Protein AF-A0AAV4CRB2-F1 (afdb_monomer)

Solvent-accessible surface area (backbone atoms only — not comparable to full-atom values): 5702 Å² total; per-residue (Å²): 138,85,74,75,67,92,70,87,63,51,72,68,56,48,52,52,42,48,54,52,50,53,52,50,50,52,49,52,53,51,50,51,52,49,34,68,74,36,68,68,64,71,70,67,88,60,59,74,69,64,48,52,54,50,52,52,52,50,53,54,52,50,52,51,53,49,54,54,50,52,50,52,53,50,55,52,57,48,53,56,59,53,48,56,64,63,65,67,62,70,82,77,78,76,128

Structure (mmCIF, N/CA/C/O backbone):
data_AF-A0AAV4CRB2-F1
#
_entry.id   AF-A0AAV4CRB2-F1
#
loop_
_atom_site.group_PDB
_atom_site.id
_atom_site.type_symbol
_atom_site.label_atom_id
_atom_site.label_alt_id
_atom_site.label_comp_id
_atom_site.label_asym_id
_atom_site.label_entity_id
_atom_site.label_seq_id
_atom_site.pdbx_PDB_ins_code
_atom_site.Cartn_x
_atom_site.Cartn_y
_atom_site.Cartn_z
_atom_site.occupancy
_atom_site.B_iso_or_equiv
_atom_site.auth_seq_id
_atom_site.auth_comp_id
_atom_site.auth_asym_id
_atom_site.auth_atom_id
_atom_site.pdbx_PDB_model_num
ATOM 1 N N . MET A 1 1 ? -13.965 6.962 4.381 1.00 70.00 1 MET A N 1
ATOM 2 C CA . MET A 1 1 ? -14.938 6.470 5.389 1.00 70.00 1 MET A CA 1
ATOM 3 C C . MET A 1 1 ? -14.632 7.070 6.761 1.00 70.00 1 MET A C 1
ATOM 5 O O . MET A 1 1 ? -13.469 7.078 7.167 1.00 70.00 1 MET A O 1
ATOM 9 N N . LYS A 1 2 ? -15.634 7.623 7.453 1.00 80.25 2 LYS A N 1
ATOM 10 C CA . LYS A 1 2 ? -15.439 8.349 8.720 1.00 80.25 2 LYS A CA 1
ATOM 11 C C . LYS A 1 2 ? -15.516 7.373 9.912 1.00 80.25 2 LYS A C 1
ATOM 13 O O . LYS A 1 2 ? -16.472 6.605 9.965 1.00 80.25 2 LYS A O 1
ATOM 18 N N . PRO A 1 3 ? -14.521 7.338 10.823 1.00 82.31 3 PRO A N 1
ATOM 19 C CA . PRO A 1 3 ? -14.575 6.466 11.998 1.00 82.31 3 PRO A CA 1
ATOM 20 C C . PRO A 1 3 ? -15.682 6.910 12.965 1.00 82.31 3 PRO A C 1
ATOM 22 O O . PRO A 1 3 ? -15.996 8.099 13.050 1.00 82.31 3 PRO A O 1
ATOM 25 N N . PHE A 1 4 ? -16.242 5.968 13.728 1.00 85.12 4 PHE A N 1
ATOM 26 C CA . PHE A 1 4 ? -17.195 6.287 14.793 1.00 85.12 4 PHE A CA 1
ATOM 27 C C . PHE A 1 4 ? -16.492 7.026 15.939 1.00 85.12 4 PHE A C 1
ATOM 29 O O . PHE A 1 4 ? -15.354 6.694 16.289 1.00 85.12 4 PHE A O 1
ATOM 36 N N . ALA A 1 5 ? -17.174 8.007 16.536 1.00 80.62 5 ALA A N 1
ATOM 37 C CA . ALA A 1 5 ? -16.656 8.772 17.667 1.00 80.62 5 ALA A CA 1
ATOM 38 C C . ALA A 1 5 ? -16.291 7.855 18.849 1.00 80.62 5 ALA A C 1
ATOM 40 O O . ALA A 1 5 ? -16.970 6.866 19.115 1.00 80.62 5 ALA A O 1
ATOM 41 N N . ARG A 1 6 ? -15.221 8.199 19.583 1.00 73.81 6 ARG A N 1
ATOM 42 C CA . ARG A 1 6 ? -14.686 7.388 20.697 1.00 73.81 6 ARG A CA 1
ATOM 43 C C . ARG A 1 6 ? -15.599 7.289 21.931 1.00 73.81 6 ARG A C 1
ATOM 45 O O . ARG A 1 6 ? -15.295 6.520 22.837 1.00 73.81 6 ARG A O 1
ATOM 52 N N . ARG A 1 7 ? -16.714 8.026 21.976 1.00 73.75 7 ARG A N 1
ATOM 53 C CA . ARG A 1 7 ? -17.693 7.984 23.073 1.00 73.75 7 ARG A CA 1
ATOM 54 C C . ARG A 1 7 ? -18.788 6.954 22.782 1.00 73.75 7 ARG A C 1
ATOM 56 O O . ARG A 1 7 ? -19.374 6.976 21.707 1.00 73.75 7 ARG A O 1
ATOM 63 N N . GLN A 1 8 ? -19.064 6.091 23.763 1.00 67.06 8 GLN A N 1
ATOM 64 C CA . GLN A 1 8 ? -20.150 5.096 23.745 1.00 67.06 8 GLN A CA 1
ATOM 65 C C . GLN A 1 8 ? -20.144 4.168 22.509 1.00 67.06 8 GLN A C 1
ATOM 67 O O . GLN A 1 8 ? -21.134 4.042 21.785 1.00 67.06 8 GLN A O 1
ATOM 72 N N . LEU A 1 9 ? -19.009 3.510 22.239 1.00 72.88 9 LEU A N 1
ATOM 73 C CA . LEU A 1 9 ? -18.927 2.517 21.165 1.00 72.88 9 LEU A CA 1
ATOM 74 C C . LEU A 1 9 ? -19.515 1.173 21.601 1.00 72.88 9 LEU A C 1
ATOM 76 O O . LEU A 1 9 ? -18.956 0.491 22.460 1.00 72.88 9 LEU A O 1
ATOM 80 N N . THR A 1 10 ? -20.567 0.742 20.909 1.00 82.62 10 THR A N 1
ATOM 81 C CA . THR A 1 10 ? -20.989 -0.662 20.899 1.00 82.62 10 THR A CA 1
ATOM 82 C C . THR A 1 10 ? -19.883 -1.549 20.313 1.00 82.62 10 THR A C 1
ATOM 84 O O . THR A 1 10 ? -19.068 -1.095 19.502 1.00 82.62 10 THR A O 1
ATOM 87 N N . THR A 1 11 ? -19.849 -2.829 20.696 1.00 82.25 11 THR A N 1
ATOM 88 C CA . THR A 1 11 ? -18.815 -3.796 20.276 1.00 82.25 11 THR A CA 1
ATOM 89 C C . THR A 1 11 ? -18.607 -3.813 18.759 1.00 82.25 11 THR A C 1
ATOM 91 O O . THR A 1 11 ? -17.473 -3.726 18.291 1.00 82.25 11 THR A O 1
ATOM 94 N N . GLN A 1 12 ? -19.688 -3.797 17.975 1.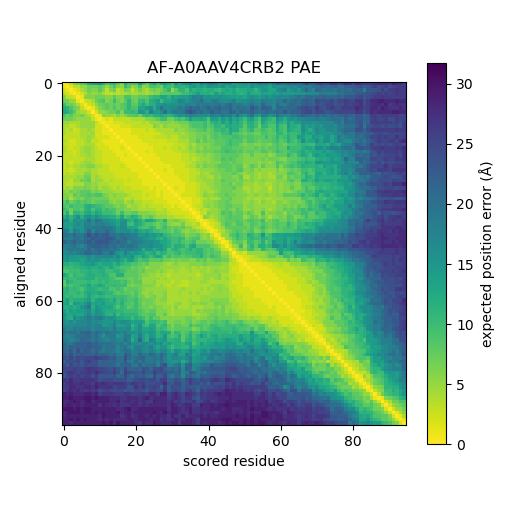00 83.25 12 GLN A N 1
ATOM 95 C CA . GLN A 1 12 ? -19.630 -3.763 16.508 1.00 83.25 12 GLN A CA 1
ATOM 96 C C . GLN A 1 12 ? -18.925 -2.510 15.960 1.00 83.25 12 GLN A C 1
ATOM 98 O O . GLN A 1 12 ? -18.106 -2.605 15.046 1.00 83.25 12 GLN A O 1
ATOM 103 N N . LYS A 1 13 ? -19.169 -1.332 16.551 1.00 85.31 13 LYS A N 1
ATOM 104 C CA . LYS A 1 13 ? -18.506 -0.086 16.137 1.00 85.31 13 LYS A CA 1
ATOM 105 C C . LYS A 1 13 ? -17.013 -0.091 16.496 1.00 85.31 13 LYS A C 1
ATOM 107 O O . LYS A 1 13 ? -16.213 0.485 15.759 1.00 85.31 13 LYS A O 1
ATOM 112 N N . ARG A 1 14 ? -16.611 -0.763 17.590 1.00 85.56 14 ARG A N 1
ATOM 113 C CA . ARG A 1 14 ? -15.187 -0.962 17.945 1.00 85.56 14 ARG A CA 1
ATOM 114 C C . ARG A 1 14 ? -14.483 -1.848 16.924 1.00 85.56 14 ARG A C 1
ATOM 116 O O . ARG A 1 14 ? -13.408 -1.474 16.465 1.00 85.56 14 ARG A O 1
ATOM 123 N N . VAL A 1 15 ? -15.105 -2.965 16.542 1.00 87.62 15 VAL A N 1
ATOM 124 C CA . VAL A 1 15 ? -14.580 -3.876 15.511 1.00 87.62 15 VAL A CA 1
ATOM 125 C C . VAL A 1 15 ? -14.415 -3.138 14.185 1.00 87.62 15 VAL A C 1
ATOM 127 O O . VAL A 1 15 ? -13.337 -3.177 13.600 1.00 87.62 15 VAL A O 1
ATOM 130 N N . PHE A 1 16 ? -15.423 -2.374 13.758 1.00 88.56 16 PHE A N 1
ATOM 131 C CA . PHE A 1 16 ? -15.323 -1.562 12.546 1.00 88.56 16 PHE A CA 1
ATOM 132 C C . PHE A 1 16 ? -14.176 -0.540 12.611 1.00 88.56 16 PHE A C 1
ATOM 134 O O . PHE A 1 16 ? -13.354 -0.469 11.698 1.00 88.56 16 PHE A O 1
ATOM 141 N N . ASN A 1 17 ? -14.077 0.234 13.697 1.00 90.31 17 ASN A N 1
ATOM 142 C CA . ASN A 1 17 ? -13.004 1.218 13.863 1.00 90.31 17 ASN A CA 1
ATOM 143 C C . ASN A 1 17 ? -11.614 0.566 13.890 1.00 90.31 17 ASN A C 1
ATOM 145 O O . ASN A 1 17 ? -10.658 1.152 13.376 1.00 90.31 17 ASN A O 1
ATOM 149 N N . TYR A 1 18 ? -11.498 -0.631 14.468 1.00 91.31 18 TYR A N 1
ATOM 150 C CA . TYR A 1 18 ? -10.261 -1.402 14.472 1.00 91.31 18 TYR A CA 1
ATOM 151 C C . TYR A 1 18 ? -9.897 -1.874 13.061 1.00 91.31 18 TYR A C 1
ATOM 153 O O . TYR A 1 18 ? -8.792 -1.589 12.606 1.00 91.31 18 TYR A O 1
ATOM 161 N N . SER A 1 19 ? -10.828 -2.497 12.333 1.00 90.62 19 SER A N 1
ATOM 162 C CA . SER A 1 19 ? -10.618 -2.924 10.943 1.00 90.62 19 SER A CA 1
ATOM 163 C C . SER A 1 19 ? -10.233 -1.753 10.041 1.00 90.62 19 SER A C 1
ATOM 165 O O . SER A 1 19 ? -9.280 -1.852 9.272 1.00 90.62 19 SER A O 1
ATOM 167 N N . LEU A 1 20 ? -10.909 -0.610 10.188 1.00 90.12 20 LEU A N 1
ATOM 168 C CA . LEU A 1 20 ? -10.603 0.600 9.431 1.00 90.12 20 LEU A CA 1
ATOM 169 C C . LEU A 1 20 ? -9.207 1.149 9.764 1.00 90.12 20 LEU A C 1
ATOM 171 O O . LEU A 1 20 ? -8.466 1.533 8.863 1.00 90.12 20 LEU A O 1
ATOM 175 N N . SER A 1 21 ? -8.834 1.181 11.046 1.00 90.88 21 SER A N 1
ATOM 176 C CA . SER A 1 21 ? -7.494 1.612 11.475 1.00 90.88 21 SER A CA 1
ATOM 177 C C . SER A 1 21 ? -6.406 0.665 10.970 1.00 90.88 21 SER A C 1
ATOM 179 O O . SER A 1 21 ? -5.370 1.119 10.495 1.00 90.88 21 SER A O 1
ATOM 181 N N . ARG A 1 22 ? -6.653 -0.649 11.020 1.00 90.25 22 ARG A N 1
ATOM 182 C CA . ARG A 1 22 ? -5.736 -1.674 10.513 1.00 90.25 22 ARG A CA 1
ATOM 183 C C . ARG A 1 22 ? -5.540 -1.547 9.002 1.00 90.25 22 ARG A C 1
ATOM 185 O O . ARG A 1 22 ? -4.402 -1.578 8.548 1.00 90.25 22 ARG A O 1
ATOM 192 N N . ALA A 1 23 ? -6.619 -1.344 8.246 1.00 91.06 23 ALA A N 1
ATOM 193 C CA . ALA A 1 23 ? -6.551 -1.119 6.804 1.00 91.06 23 ALA A CA 1
ATOM 194 C C . ALA A 1 23 ? -5.754 0.150 6.462 1.00 91.06 23 ALA A C 1
ATOM 196 O O . ALA A 1 23 ? -4.858 0.092 5.625 1.00 91.06 23 ALA A O 1
ATOM 197 N N . ARG A 1 24 ? -6.012 1.276 7.150 1.00 90.81 24 ARG A N 1
ATOM 198 C CA . ARG A 1 24 ? -5.232 2.515 6.965 1.00 90.81 24 ARG A CA 1
ATOM 199 C C . ARG A 1 24 ? -3.754 2.310 7.246 1.00 90.81 24 ARG A C 1
ATOM 201 O O . ARG A 1 24 ? -2.940 2.653 6.403 1.00 90.81 24 ARG A O 1
ATOM 208 N N . ARG A 1 25 ? -3.424 1.690 8.381 1.00 92.44 25 ARG A N 1
ATOM 209 C CA . ARG A 1 25 ? -2.035 1.409 8.748 1.00 92.44 25 ARG A CA 1
ATOM 210 C C . ARG A 1 25 ? -1.337 0.563 7.687 1.00 92.44 25 ARG A C 1
ATOM 212 O O . ARG A 1 25 ? -0.206 0.861 7.334 1.00 92.44 25 ARG A O 1
ATOM 219 N N . GLN A 1 26 ? -2.006 -0.467 7.167 1.00 87.06 26 GLN A N 1
ATOM 220 C CA . GLN A 1 26 ? -1.440 -1.301 6.108 1.00 87.06 26 GLN A CA 1
ATOM 221 C C . GLN A 1 26 ? -1.140 -0.477 4.851 1.00 87.06 26 GLN A C 1
ATOM 223 O O . GLN A 1 26 ? -0.045 -0.573 4.308 1.00 87.06 26 GLN A O 1
ATOM 228 N N . ILE A 1 27 ? -2.090 0.359 4.428 1.00 86.19 27 ILE A N 1
ATOM 229 C CA . ILE A 1 27 ? -1.946 1.235 3.263 1.00 86.19 27 ILE A CA 1
ATOM 230 C C . ILE A 1 27 ? -0.805 2.238 3.484 1.00 86.19 27 ILE A C 1
ATOM 232 O O . ILE A 1 27 ? 0.095 2.318 2.657 1.00 86.19 27 ILE A O 1
ATOM 236 N N . GLU A 1 28 ? -0.788 2.953 4.609 1.00 84.56 28 GLU A N 1
ATOM 237 C CA . GLU A 1 28 ? 0.248 3.936 4.953 1.00 84.56 28 GLU A CA 1
ATOM 238 C C . GLU A 1 28 ? 1.646 3.310 4.996 1.00 84.56 28 GLU A C 1
ATOM 240 O O . GLU A 1 28 ? 2.579 3.852 4.407 1.00 84.56 28 GLU A O 1
ATOM 245 N N . CYS A 1 29 ? 1.797 2.143 5.633 1.00 86.00 29 CYS A N 1
ATOM 246 C CA . CYS A 1 29 ? 3.072 1.429 5.661 1.00 86.00 29 CYS A CA 1
ATOM 247 C C . CYS A 1 29 ? 3.521 1.018 4.252 1.00 86.00 29 CYS A C 1
ATOM 249 O O . CYS A 1 29 ? 4.682 1.219 3.898 1.00 86.00 29 CYS A O 1
ATOM 251 N N . THR A 1 30 ? 2.616 0.481 3.429 1.00 84.38 30 THR A N 1
ATOM 252 C CA . THR A 1 30 ? 2.938 0.087 2.052 1.00 84.38 30 THR A CA 1
ATOM 253 C C . THR A 1 30 ? 3.314 1.299 1.194 1.00 84.38 30 THR A C 1
ATOM 255 O O . THR A 1 30 ? 4.354 1.273 0.543 1.00 84.38 30 THR A O 1
ATOM 258 N N . PHE A 1 31 ? 2.548 2.392 1.233 1.00 81.62 31 PHE A N 1
ATOM 259 C CA . PHE A 1 31 ? 2.887 3.625 0.512 1.00 81.62 31 PHE A CA 1
ATOM 260 C C . PHE A 1 31 ? 4.176 4.276 1.029 1.00 81.62 31 PHE A C 1
ATOM 262 O O . PHE A 1 31 ? 4.929 4.843 0.241 1.00 81.62 31 PHE A O 1
ATOM 269 N N . GLY A 1 32 ? 4.481 4.167 2.322 1.00 83.00 32 GLY A N 1
ATOM 270 C CA . GLY A 1 32 ? 5.754 4.614 2.891 1.00 83.00 32 GLY A CA 1
ATOM 271 C C . GLY A 1 32 ? 6.952 3.869 2.294 1.00 83.00 32 GLY A C 1
ATOM 272 O O . GLY A 1 32 ? 7.924 4.493 1.875 1.00 83.00 32 GLY A O 1
ATOM 273 N N . ILE A 1 33 ? 6.857 2.542 2.170 1.00 83.06 33 ILE A N 1
ATOM 274 C CA . ILE A 1 33 ? 7.892 1.731 1.510 1.00 83.06 33 ILE A CA 1
ATOM 275 C C . ILE A 1 33 ? 7.994 2.120 0.033 1.00 83.06 33 ILE A C 1
ATOM 277 O O . ILE A 1 33 ? 9.081 2.433 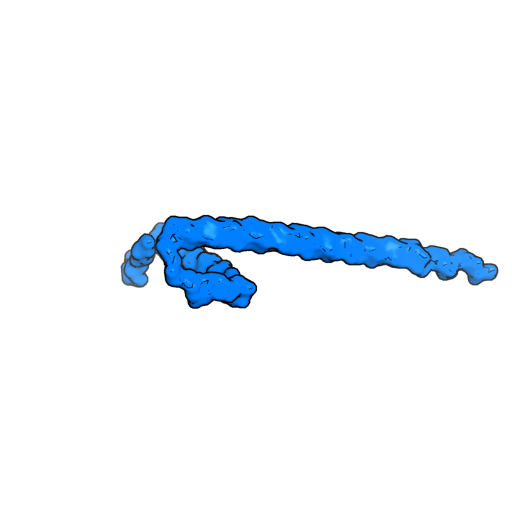-0.446 1.00 83.06 33 ILE A O 1
ATOM 281 N N . LEU A 1 34 ? 6.863 2.170 -0.677 1.00 79.81 34 LEU A N 1
ATOM 282 C CA . LEU A 1 34 ? 6.847 2.479 -2.106 1.00 79.81 34 LEU A CA 1
ATOM 283 C C . LEU A 1 34 ? 7.377 3.887 -2.410 1.00 79.81 34 LEU A C 1
ATOM 285 O O . LEU A 1 34 ? 8.164 4.041 -3.337 1.00 79.81 34 LEU A O 1
ATOM 289 N N . SER A 1 35 ? 7.019 4.900 -1.620 1.00 79.75 35 SER A N 1
ATOM 290 C 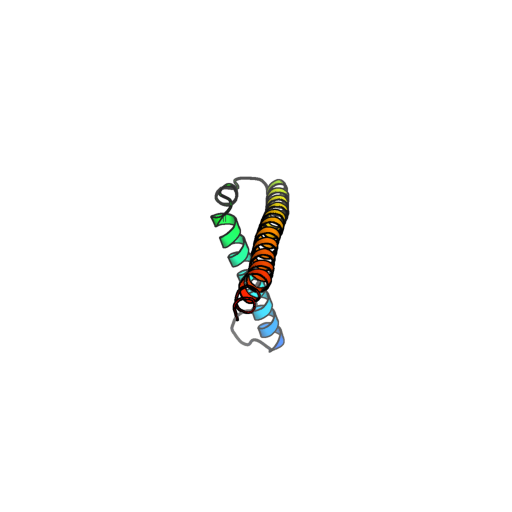CA . SER A 1 35 ? 7.529 6.270 -1.783 1.00 79.75 35 SER A CA 1
ATOM 291 C C . SER A 1 35 ? 9.015 6.399 -1.454 1.00 79.75 35 SER A C 1
ATOM 293 O O . SER A 1 35 ? 9.705 7.231 -2.046 1.00 79.75 35 SER A O 1
ATOM 295 N N . ASN A 1 36 ? 9.539 5.574 -0.544 1.00 80.75 36 ASN A N 1
ATOM 296 C CA . ASN A 1 36 ? 10.968 5.540 -0.259 1.00 80.75 36 ASN A CA 1
ATOM 297 C C . ASN A 1 36 ? 11.764 4.838 -1.371 1.00 80.75 36 ASN A C 1
ATOM 299 O O . ASN A 1 36 ? 12.831 5.314 -1.751 1.00 80.75 36 ASN A O 1
ATOM 303 N N . THR A 1 37 ? 11.235 3.739 -1.913 1.00 77.81 37 THR A N 1
ATOM 304 C CA . THR A 1 37 ? 11.876 2.958 -2.981 1.00 77.81 37 THR A CA 1
ATOM 305 C C . THR A 1 37 ? 11.781 3.647 -4.344 1.00 77.81 37 THR A C 1
ATOM 307 O O . THR A 1 37 ? 12.750 3.655 -5.101 1.00 77.81 37 THR A O 1
ATOM 310 N N . TRP A 1 38 ? 10.641 4.260 -4.665 1.00 77.25 38 TRP A N 1
ATOM 311 C CA . TRP A 1 38 ? 10.365 4.840 -5.977 1.00 77.25 38 TRP A CA 1
ATOM 312 C C . TRP A 1 38 ? 10.223 6.359 -5.865 1.00 77.25 38 TRP A C 1
ATOM 314 O O . TRP A 1 38 ? 9.185 6.876 -5.456 1.00 77.25 38 TRP A O 1
ATOM 324 N N . ARG A 1 39 ? 11.260 7.102 -6.286 1.00 73.12 39 ARG A N 1
ATOM 325 C CA . ARG A 1 39 ? 11.270 8.584 -6.278 1.00 73.12 39 ARG A CA 1
ATOM 326 C C . ARG A 1 39 ? 10.064 9.209 -6.986 1.00 73.12 39 ARG A C 1
ATOM 328 O O . ARG A 1 39 ? 9.646 10.288 -6.585 1.00 73.12 39 ARG A O 1
ATOM 335 N N . ILE A 1 40 ? 9.494 8.526 -7.981 1.00 70.44 40 ILE A N 1
ATOM 336 C CA . ILE A 1 40 ? 8.314 8.985 -8.726 1.00 70.44 40 ILE A CA 1
ATOM 337 C C . ILE A 1 40 ? 7.097 9.217 -7.819 1.00 70.44 40 ILE A C 1
ATOM 339 O O . ILE A 1 40 ? 6.327 10.127 -8.079 1.00 70.44 40 ILE A O 1
ATOM 343 N N . MET A 1 41 ? 6.962 8.473 -6.712 1.00 68.44 41 MET A N 1
ATOM 344 C CA . MET A 1 41 ? 5.854 8.632 -5.762 1.00 68.44 41 MET A CA 1
ATOM 345 C C . MET A 1 41 ? 5.995 9.846 -4.830 1.00 68.44 41 MET A C 1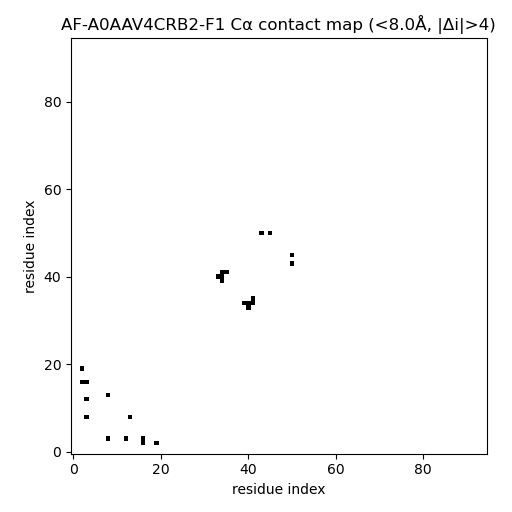
ATOM 347 O O . MET A 1 41 ? 5.028 10.196 -4.160 1.00 68.44 41 MET A O 1
AT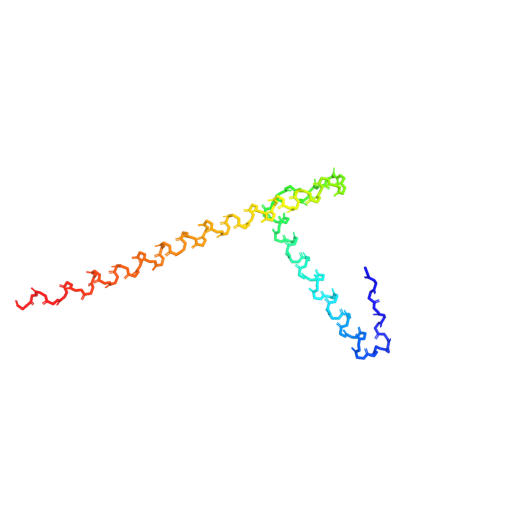OM 351 N N . LYS A 1 42 ? 7.167 10.497 -4.761 1.00 66.81 42 LYS A N 1
ATOM 352 C CA . LYS A 1 42 ? 7.380 11.667 -3.887 1.00 66.81 42 LYS A CA 1
ATOM 353 C C . LYS A 1 42 ? 6.827 12.972 -4.470 1.00 66.81 42 LYS A C 1
ATOM 355 O O . LYS A 1 42 ? 6.608 13.909 -3.712 1.00 66.81 42 LYS A O 1
ATOM 360 N N . SER A 1 43 ? 6.607 13.038 -5.782 1.00 64.44 43 SER A N 1
ATOM 361 C CA . SER A 1 43 ? 6.127 14.238 -6.482 1.00 64.44 43 SER A CA 1
ATOM 362 C C . SER A 1 43 ? 5.221 13.867 -7.662 1.00 64.44 43 SER A C 1
ATOM 364 O O . SER A 1 43 ? 5.489 14.237 -8.805 1.00 64.44 43 SER A O 1
ATOM 366 N N . VAL A 1 44 ? 4.176 13.078 -7.398 1.00 65.00 44 VAL A N 1
ATOM 367 C CA . VAL A 1 44 ? 3.119 12.824 -8.389 1.00 65.00 44 VAL A CA 1
ATOM 368 C C . VAL A 1 44 ? 2.218 14.051 -8.420 1.00 65.00 44 VAL A C 1
ATOM 370 O O . VAL A 1 44 ? 1.248 14.133 -7.673 1.00 65.00 44 VAL A O 1
ATOM 373 N N . ASP A 1 45 ? 2.570 15.013 -9.264 1.00 64.12 45 ASP A N 1
ATOM 374 C CA . ASP A 1 45 ? 1.719 16.158 -9.602 1.00 64.12 45 ASP A CA 1
ATOM 375 C C . ASP A 1 45 ? 0.907 15.790 -10.855 1.00 64.12 45 ASP A C 1
ATOM 377 O O . ASP A 1 45 ? 1.094 16.316 -11.949 1.00 64.12 45 ASP A O 1
ATOM 381 N N . THR A 1 46 ? 0.129 14.710 -10.747 1.00 63.62 46 THR A N 1
ATOM 382 C CA . THR A 1 46 ? -0.553 14.073 -11.882 1.00 63.62 46 THR A CA 1
ATOM 383 C C . THR A 1 46 ? -1.995 13.758 -11.514 1.00 63.62 46 THR A C 1
ATOM 385 O O . THR A 1 46 ? -2.289 13.427 -10.365 1.00 63.62 46 THR A O 1
ATOM 388 N N . ASP A 1 47 ? -2.894 13.837 -12.497 1.00 72.12 47 ASP A N 1
ATOM 389 C CA . ASP A 1 47 ? -4.312 13.534 -12.316 1.00 72.12 47 ASP A CA 1
ATOM 390 C C . ASP A 1 47 ? -4.553 12.130 -11.732 1.00 72.12 47 ASP A C 1
ATOM 392 O O . ASP A 1 47 ? -3.749 11.202 -11.867 1.00 72.12 47 ASP A O 1
ATOM 396 N N . VAL A 1 48 ? -5.712 11.945 -11.094 1.00 71.81 48 VAL A N 1
ATOM 397 C CA . VAL A 1 48 ? -6.059 10.703 -10.374 1.00 71.81 48 VAL A CA 1
ATOM 398 C C . VAL A 1 48 ? -6.022 9.468 -11.286 1.00 71.81 48 VAL A C 1
ATOM 400 O O . VAL A 1 48 ? -5.661 8.382 -10.839 1.00 71.81 48 VAL A O 1
ATOM 403 N N . LEU A 1 49 ? -6.369 9.625 -12.566 1.00 72.56 49 LEU A N 1
ATOM 404 C CA . LEU A 1 49 ? -6.397 8.533 -13.544 1.00 72.56 49 LEU A CA 1
ATOM 405 C C . LEU A 1 49 ? -4.993 7.960 -13.828 1.00 72.56 49 LEU A C 1
ATOM 407 O O . LEU A 1 49 ? -4.787 6.777 -13.548 1.00 72.56 49 LEU A O 1
ATOM 411 N N . PRO A 1 50 ? -4.002 8.749 -14.289 1.00 77.38 50 PRO A N 1
ATOM 412 C CA . PRO A 1 50 ? -2.642 8.247 -14.483 1.00 77.38 50 PRO A CA 1
ATOM 413 C C . PRO A 1 50 ? -1.978 7.802 -13.174 1.00 77.38 50 PRO A C 1
ATOM 415 O O . PRO A 1 50 ? -1.188 6.858 -13.184 1.00 77.38 50 PRO A O 1
ATOM 418 N N . ALA A 1 51 ? -2.331 8.397 -12.028 1.00 79.12 51 ALA A N 1
ATOM 419 C CA . ALA A 1 51 ? -1.823 7.951 -10.731 1.00 79.12 51 ALA A CA 1
ATOM 420 C C . ALA A 1 51 ? -2.199 6.489 -10.416 1.00 79.12 51 ALA A C 1
ATOM 422 O O . ALA A 1 51 ? -1.374 5.740 -9.889 1.00 79.12 51 ALA A O 1
ATOM 423 N N . ILE A 1 52 ? -3.412 6.049 -10.776 1.00 82.44 52 ILE A N 1
ATOM 424 C CA . ILE A 1 52 ? -3.850 4.656 -10.585 1.00 82.44 52 ILE A CA 1
ATOM 425 C C . ILE A 1 52 ? -2.980 3.696 -11.401 1.00 82.44 52 ILE A C 1
ATOM 427 O O . ILE A 1 52 ? -2.569 2.650 -10.891 1.00 82.44 52 ILE A O 1
ATOM 431 N N . ASP A 1 53 ? -2.682 4.040 -12.651 1.00 85.31 53 ASP A N 1
ATOM 432 C CA . ASP A 1 53 ? -1.898 3.173 -13.530 1.00 85.31 53 ASP A CA 1
ATOM 433 C C . ASP A 1 53 ? -0.418 3.139 -13.133 1.00 85.31 53 ASP A C 1
ATOM 435 O O . ASP A 1 53 ? 0.189 2.067 -13.145 1.00 85.31 53 ASP A O 1
ATOM 439 N N . ILE A 1 54 ? 0.132 4.257 -12.647 1.00 83.75 54 ILE A N 1
ATOM 440 C CA . ILE A 1 54 ? 1.469 4.303 -12.035 1.00 83.75 54 ILE A CA 1
ATOM 441 C C . ILE A 1 54 ? 1.539 3.361 -10.826 1.00 83.75 54 ILE A C 1
ATOM 443 O O . ILE A 1 54 ? 2.469 2.561 -10.721 1.00 83.75 54 ILE A O 1
ATOM 447 N N . VAL A 1 55 ? 0.548 3.400 -9.928 1.00 83.62 55 VAL A N 1
ATOM 448 C CA . VAL A 1 55 ? 0.506 2.507 -8.756 1.00 83.62 55 VAL A CA 1
ATOM 449 C C . VAL A 1 55 ? 0.436 1.041 -9.187 1.00 83.62 55 VAL A C 1
ATOM 451 O O . VAL A 1 55 ? 1.185 0.218 -8.660 1.00 83.62 55 VAL A O 1
ATOM 454 N N . LYS A 1 56 ? -0.411 0.697 -10.166 1.00 86.38 56 LYS A N 1
ATOM 455 C CA . LYS A 1 56 ? -0.491 -0.674 -10.702 1.00 86.38 56 LYS A CA 1
ATOM 456 C C . LYS A 1 56 ? 0.842 -1.130 -11.293 1.00 86.38 56 LYS A C 1
ATOM 458 O O . LYS A 1 56 ? 1.288 -2.233 -10.983 1.00 86.38 56 LYS A O 1
ATOM 463 N N . ALA A 1 57 ? 1.488 -0.288 -12.099 1.00 87.62 57 ALA A N 1
ATOM 464 C CA . ALA A 1 57 ? 2.787 -0.589 -12.693 1.00 87.62 57 ALA A CA 1
ATOM 465 C C . ALA A 1 57 ? 3.856 -0.826 -11.616 1.00 87.62 57 ALA A C 1
ATOM 467 O O . ALA A 1 57 ? 4.599 -1.803 -11.693 1.00 87.62 57 ALA A O 1
ATOM 468 N N . ILE A 1 58 ? 3.879 0.005 -10.568 1.00 85.94 58 ILE A N 1
ATOM 469 C CA . ILE A 1 58 ? 4.781 -0.159 -9.421 1.00 85.94 58 ILE A CA 1
ATOM 470 C C . ILE A 1 58 ? 4.516 -1.484 -8.694 1.00 85.94 58 ILE A C 1
ATOM 472 O O . ILE A 1 58 ? 5.469 -2.187 -8.367 1.00 85.94 58 ILE A O 1
ATOM 476 N N . CYS A 1 59 ? 3.254 -1.866 -8.475 1.00 85.06 59 CYS A N 1
ATOM 477 C CA . CYS A 1 59 ? 2.908 -3.149 -7.856 1.00 85.06 59 CYS A CA 1
ATOM 478 C C . CYS A 1 59 ? 3.403 -4.343 -8.686 1.00 85.06 59 CYS A C 1
ATOM 480 O O . CYS A 1 59 ? 4.007 -5.265 -8.138 1.00 85.06 59 CYS A O 1
ATOM 482 N N . VAL A 1 60 ? 3.183 -4.322 -10.005 1.00 87.69 60 VAL A N 1
ATOM 483 C CA . VAL A 1 60 ? 3.656 -5.383 -10.911 1.00 87.69 60 VAL A CA 1
ATOM 484 C C . VAL A 1 60 ? 5.183 -5.461 -10.895 1.00 87.69 60 VAL A C 1
ATOM 486 O O . VAL A 1 60 ? 5.743 -6.545 -10.737 1.00 87.69 60 VAL A O 1
ATOM 489 N N . LEU A 1 61 ? 5.861 -4.316 -10.992 1.00 85.69 61 LEU A N 1
ATOM 490 C CA . LEU A 1 61 ? 7.319 -4.245 -10.985 1.00 85.69 61 LEU A CA 1
ATOM 491 C C . LEU A 1 61 ? 7.910 -4.718 -9.651 1.00 85.69 61 LEU A C 1
ATOM 493 O O . LEU A 1 61 ? 8.893 -5.457 -9.637 1.00 85.69 61 LEU A O 1
ATOM 497 N N . HIS A 1 62 ? 7.298 -4.340 -8.531 1.00 83.69 62 HIS A N 1
ATOM 498 C CA . HIS A 1 62 ? 7.716 -4.783 -7.206 1.00 83.69 62 HIS A CA 1
ATOM 499 C C . HIS A 1 62 ? 7.598 -6.304 -7.061 1.00 83.69 62 HIS A C 1
ATOM 501 O O . HIS A 1 62 ? 8.552 -6.954 -6.636 1.00 83.69 62 HIS A O 1
ATOM 507 N N . ASN A 1 63 ? 6.474 -6.883 -7.492 1.00 84.31 63 ASN A N 1
ATOM 508 C CA . ASN A 1 63 ? 6.274 -8.332 -7.473 1.00 84.31 63 ASN A CA 1
ATOM 509 C C . ASN A 1 63 ? 7.285 -9.061 -8.369 1.00 84.31 63 ASN A C 1
ATOM 511 O O . ASN A 1 63 ? 7.810 -10.102 -7.980 1.00 84.31 63 ASN A O 1
ATOM 515 N N . PHE A 1 64 ? 7.603 -8.504 -9.540 1.00 86.19 64 PHE A N 1
A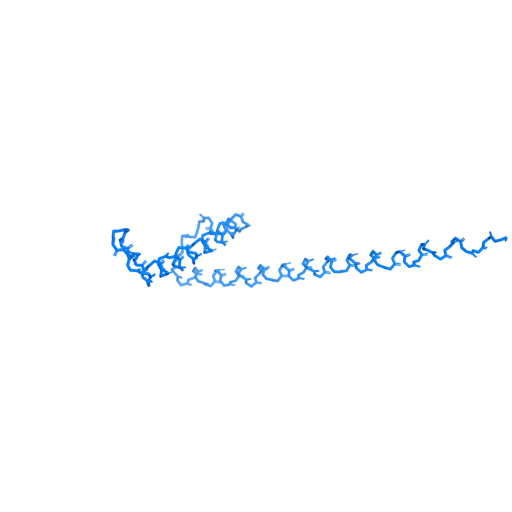TOM 516 C CA . PHE A 1 64 ? 8.613 -9.064 -10.438 1.00 86.19 64 PHE A CA 1
ATOM 517 C C . PHE A 1 64 ? 10.017 -9.060 -9.815 1.00 86.19 64 PHE A C 1
ATOM 519 O O . PHE A 1 64 ? 10.726 -10.067 -9.870 1.00 86.19 64 PHE A O 1
ATOM 526 N N . LEU A 1 65 ? 10.417 -7.952 -9.184 1.00 83.38 65 LEU A N 1
ATOM 527 C CA . LEU A 1 65 ? 11.708 -7.855 -8.500 1.00 83.38 65 LEU A CA 1
ATOM 528 C C . LEU A 1 65 ? 11.794 -8.819 -7.312 1.00 83.38 65 LEU A C 1
ATOM 530 O O . LEU A 1 65 ? 12.820 -9.478 -7.148 1.00 83.38 65 LEU A O 1
ATOM 534 N N . LEU A 1 66 ? 10.715 -8.957 -6.535 1.00 82.56 66 LEU A N 1
ATOM 535 C CA . LEU A 1 66 ? 10.636 -9.944 -5.458 1.00 82.56 66 LEU A CA 1
ATOM 536 C C . LEU A 1 66 ? 10.762 -11.373 -5.989 1.00 82.56 66 LEU A C 1
ATOM 538 O O . LEU A 1 66 ? 11.534 -12.146 -5.438 1.00 82.56 66 LEU A O 1
ATOM 542 N N . ALA A 1 67 ? 10.069 -11.726 -7.075 1.00 82.38 67 ALA A N 1
ATOM 543 C CA . ALA A 1 67 ? 10.179 -13.056 -7.673 1.00 82.38 67 ALA A CA 1
ATOM 544 C C . ALA A 1 67 ? 11.615 -13.359 -8.135 1.00 82.38 67 ALA A C 1
ATOM 546 O O . ALA A 1 67 ? 12.129 -14.452 -7.903 1.00 82.38 67 ALA A O 1
ATOM 547 N N . LYS A 1 68 ? 12.296 -12.379 -8.742 1.00 81.25 68 LYS A N 1
ATOM 548 C CA . LYS A 1 68 ? 13.702 -12.523 -9.139 1.00 81.25 68 LYS A CA 1
ATOM 549 C C . LYS A 1 68 ? 14.619 -12.713 -7.931 1.00 81.25 68 LYS A C 1
ATOM 551 O O . LYS A 1 68 ? 15.502 -13.563 -7.980 1.00 81.25 68 LYS A O 1
ATOM 556 N N . GLU A 1 69 ? 14.420 -11.947 -6.863 1.00 81.00 69 GLU A N 1
ATOM 557 C CA . GLU A 1 69 ? 15.248 -12.050 -5.660 1.00 81.00 69 GLU A CA 1
ATOM 558 C C . GLU A 1 69 ? 15.001 -13.360 -4.901 1.00 81.00 69 GLU A C 1
ATOM 560 O O . GLU A 1 69 ? 15.952 -14.028 -4.508 1.00 81.00 69 GLU A O 1
ATOM 565 N N . LEU A 1 70 ? 13.746 -13.800 -4.785 1.00 76.94 70 LEU A N 1
ATOM 566 C CA . LEU A 1 70 ? 13.402 -15.095 -4.194 1.00 76.94 70 LEU A CA 1
ATOM 567 C C . LEU A 1 70 ? 14.027 -16.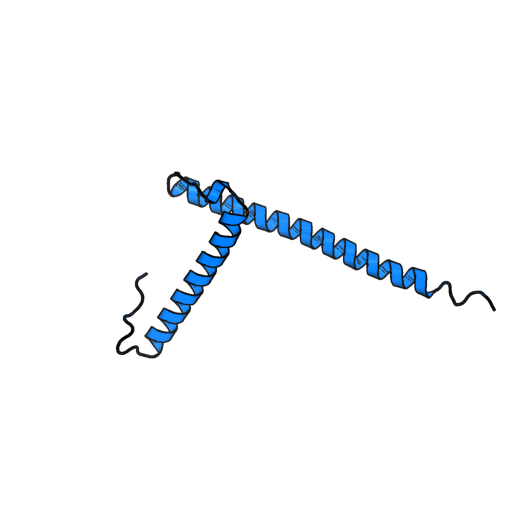259 -4.970 1.00 76.94 70 LEU A C 1
ATOM 569 O O . LEU A 1 70 ? 14.587 -17.159 -4.350 1.00 76.94 70 LEU A O 1
ATOM 573 N N . ASN A 1 71 ? 14.022 -16.205 -6.305 1.00 76.31 71 ASN A N 1
ATOM 574 C CA . ASN A 1 71 ? 14.713 -17.199 -7.130 1.00 76.31 71 ASN A CA 1
ATOM 575 C C . ASN A 1 71 ? 16.230 -17.201 -6.879 1.00 76.31 71 ASN A C 1
ATOM 577 O O . ASN A 1 71 ? 16.837 -18.265 -6.818 1.00 76.31 71 ASN A O 1
ATOM 581 N N . ARG A 1 72 ? 16.862 -16.034 -6.690 1.00 71.69 72 ARG A N 1
ATOM 582 C CA . ARG A 1 72 ? 18.298 -15.955 -6.355 1.00 71.69 72 ARG A CA 1
ATOM 583 C C . ARG A 1 72 ? 18.598 -16.568 -4.989 1.00 71.69 72 ARG A C 1
ATOM 585 O O . ARG A 1 72 ? 19.589 -17.278 -4.858 1.00 71.69 72 ARG A O 1
ATOM 592 N N . ILE A 1 73 ? 17.740 -16.326 -3.998 1.00 72.88 73 ILE A N 1
ATOM 593 C CA . ILE A 1 73 ? 17.873 -16.897 -2.651 1.00 72.88 73 ILE A CA 1
ATOM 594 C C . ILE A 1 73 ? 17.655 -18.416 -2.677 1.00 72.88 73 ILE A C 1
ATOM 596 O O . ILE A 1 73 ? 18.389 -19.142 -2.014 1.00 72.88 73 ILE A O 1
ATOM 600 N N . GLN A 1 74 ? 16.690 -18.913 -3.455 1.00 70.31 74 GLN A N 1
ATOM 601 C CA . GLN A 1 74 ? 16.463 -20.352 -3.623 1.00 70.31 74 GLN A CA 1
ATOM 602 C C . GLN A 1 74 ? 17.655 -21.039 -4.294 1.00 70.31 74 GLN A C 1
ATOM 604 O O . GLN A 1 74 ? 18.147 -22.031 -3.768 1.00 70.31 74 GLN A O 1
ATOM 609 N N . VAL A 1 75 ? 18.186 -20.467 -5.380 1.00 66.75 75 VAL A N 1
ATOM 610 C CA . VAL A 1 75 ? 19.394 -20.983 -6.045 1.00 66.75 75 VAL A CA 1
ATOM 611 C C . VAL A 1 75 ? 20.596 -20.988 -5.095 1.00 66.75 75 VAL A C 1
ATOM 613 O O . VAL A 1 75 ? 21.326 -21.973 -5.055 1.00 66.75 75 VAL A O 1
ATOM 616 N N . ALA A 1 76 ? 20.779 -19.939 -4.286 1.00 65.25 76 ALA A N 1
ATOM 617 C CA . ALA A 1 76 ? 21.838 -19.897 -3.276 1.00 65.25 76 ALA A CA 1
ATOM 618 C C . ALA A 1 76 ? 21.645 -20.969 -2.183 1.00 65.25 76 ALA A C 1
ATOM 620 O O . ALA A 1 76 ? 22.579 -21.693 -1.841 1.00 65.25 76 ALA A O 1
ATOM 621 N N . SER A 1 77 ? 20.414 -21.134 -1.686 1.00 64.00 77 SER A N 1
ATOM 622 C CA . SER A 1 77 ? 20.086 -22.160 -0.691 1.00 64.00 77 SER A CA 1
ATOM 623 C C . SER A 1 77 ? 20.270 -23.581 -1.220 1.00 64.00 77 SER A C 1
ATOM 625 O O . SER A 1 77 ? 20.585 -24.469 -0.428 1.00 64.00 77 SER A O 1
ATOM 627 N N . ASP A 1 78 ? 20.028 -23.821 -2.506 1.00 63.38 78 ASP A N 1
ATOM 628 C CA . ASP A 1 78 ? 20.221 -25.138 -3.104 1.00 63.38 78 ASP A CA 1
ATOM 629 C C . ASP A 1 78 ? 21.705 -25.399 -3.403 1.00 63.38 78 ASP A C 1
ATOM 631 O O . ASP A 1 78 ? 22.179 -26.501 -3.136 1.00 63.38 78 ASP A O 1
ATOM 635 N N . SER A 1 79 ? 22.488 -24.377 -3.778 1.00 61.34 79 SER A N 1
ATOM 636 C CA . SER A 1 79 ? 23.948 -24.523 -3.899 1.00 61.34 79 SER A CA 1
ATOM 637 C C . SER A 1 79 ? 24.638 -24.865 -2.572 1.00 61.34 79 SER A C 1
ATOM 639 O O . SER A 1 79 ? 25.552 -25.690 -2.547 1.00 61.34 79 SER A O 1
ATOM 641 N N . ASP A 1 80 ? 24.162 -24.319 -1.447 1.00 60.50 80 ASP A N 1
ATOM 642 C CA . ASP A 1 80 ? 24.694 -24.660 -0.121 1.00 60.50 80 ASP A CA 1
ATOM 643 C C . ASP A 1 80 ? 24.324 -26.096 0.302 1.00 60.50 80 ASP A C 1
ATOM 645 O O . ASP A 1 80 ? 25.095 -26.771 0.994 1.00 60.50 80 ASP A O 1
ATOM 649 N N . LYS A 1 81 ? 23.172 -26.612 -0.157 1.00 59.75 81 LYS A N 1
ATOM 650 C CA . LYS A 1 81 ? 22.762 -28.008 0.081 1.00 59.75 81 LYS A CA 1
ATOM 651 C C . LYS A 1 81 ? 23.568 -29.020 -0.736 1.00 59.75 81 LYS A C 1
ATOM 653 O O . LYS A 1 81 ? 23.695 -30.168 -0.311 1.00 59.75 81 LYS A O 1
ATOM 658 N N . ASP A 1 82 ? 24.102 -28.631 -1.883 1.00 59.72 82 ASP A N 1
ATOM 659 C CA . ASP A 1 82 ? 24.943 -29.517 -2.6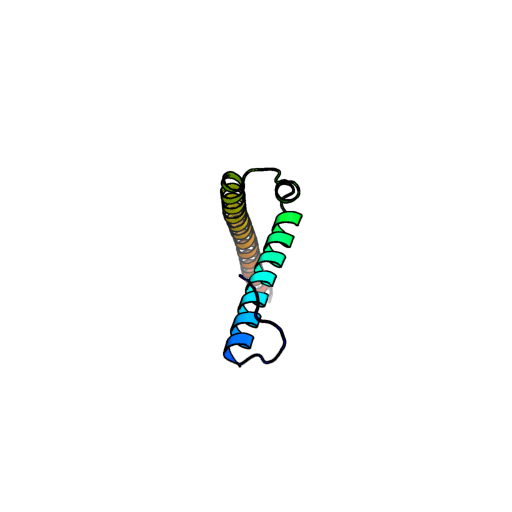93 1.00 59.72 82 ASP A CA 1
ATOM 660 C C . ASP A 1 82 ? 26.406 -29.499 -2.217 1.00 59.72 82 ASP A C 1
ATOM 662 O O . ASP A 1 82 ? 27.115 -30.507 -2.302 1.00 59.72 82 ASP A O 1
ATOM 666 N N . ASN A 1 83 ? 26.840 -28.402 -1.590 1.00 57.56 83 ASN A N 1
ATOM 667 C CA . ASN A 1 83 ? 28.175 -28.292 -1.008 1.00 57.56 83 ASN A CA 1
ATOM 668 C C . ASN A 1 83 ? 28.377 -29.205 0.223 1.00 57.56 83 ASN A C 1
ATOM 670 O O . ASN A 1 83 ? 29.408 -29.877 0.306 1.00 57.56 83 ASN A O 1
ATOM 674 N N . TRP A 1 84 ? 27.402 -29.319 1.144 1.00 57.12 84 TRP A N 1
ATOM 675 C CA . TRP A 1 84 ? 27.537 -30.217 2.316 1.00 57.12 84 TRP A CA 1
ATOM 676 C C . TRP A 1 84 ? 27.596 -31.703 1.923 1.00 57.12 84 TRP A C 1
ATOM 678 O O . TRP A 1 84 ? 28.322 -32.477 2.546 1.00 57.12 84 TRP A O 1
ATOM 688 N N . ARG A 1 85 ? 26.875 -32.103 0.863 1.00 52.00 85 ARG A N 1
ATOM 689 C CA . ARG A 1 85 ? 26.901 -33.482 0.345 1.00 52.00 85 ARG A CA 1
ATOM 690 C C . ARG A 1 85 ? 28.253 -33.851 -0.256 1.00 52.00 85 ARG A C 1
ATOM 692 O O . ARG A 1 85 ? 28.660 -35.001 -0.165 1.00 52.00 85 ARG A O 1
ATOM 699 N N . THR A 1 86 ? 28.945 -32.879 -0.844 1.00 56.88 86 THR A N 1
ATOM 700 C CA . THR A 1 86 ? 30.212 -33.110 -1.553 1.00 56.88 86 THR A CA 1
ATOM 701 C C . THR A 1 86 ? 31.426 -33.022 -0.618 1.00 56.88 86 THR A C 1
ATOM 703 O O . THR A 1 86 ? 32.420 -33.707 -0.833 1.00 56.88 86 THR A O 1
ATOM 706 N N . THR A 1 87 ? 31.353 -32.226 0.455 1.00 56.97 87 THR A N 1
ATOM 707 C CA . THR A 1 87 ? 32.441 -32.089 1.448 1.00 56.97 87 THR A CA 1
ATOM 708 C C . THR A 1 87 ? 32.382 -33.114 2.588 1.00 56.97 87 THR A C 1
ATOM 710 O O . THR A 1 87 ? 33.398 -33.343 3.242 1.00 56.97 87 THR A O 1
ATOM 713 N N . GLY A 1 88 ? 31.237 -33.774 2.804 1.00 52.28 88 GLY A N 1
ATOM 714 C CA . GLY A 1 88 ? 31.065 -34.811 3.830 1.00 52.28 88 GLY A CA 1
ATOM 715 C C . GLY A 1 88 ? 31.586 -36.212 3.471 1.00 52.28 88 GLY A C 1
ATOM 716 O O . GLY A 1 88 ? 31.722 -37.037 4.370 1.00 52.28 88 GLY A O 1
ATOM 717 N N . ASP A 1 89 ? 31.900 -36.491 2.200 1.00 53.41 89 ASP A N 1
ATOM 718 C CA . ASP A 1 89 ? 32.292 -37.838 1.730 1.00 53.41 89 ASP A CA 1
ATOM 719 C C . ASP A 1 89 ? 33.816 -38.003 1.505 1.00 53.41 89 ASP A C 1
ATOM 721 O O . ASP A 1 89 ? 34.330 -39.102 1.306 1.00 53.41 89 ASP A O 1
ATOM 725 N N . THR A 1 90 ? 34.604 -36.926 1.606 1.00 55.28 90 THR A N 1
ATOM 726 C CA . THR A 1 90 ? 36.068 -36.999 1.398 1.00 55.28 90 THR A CA 1
ATOM 727 C C . THR A 1 90 ? 36.840 -37.474 2.642 1.00 55.28 90 THR A C 1
ATOM 729 O O . THR A 1 90 ? 38.024 -37.786 2.546 1.00 55.28 90 THR A O 1
ATOM 732 N N . SER A 1 91 ? 36.196 -37.597 3.811 1.00 49.84 91 SER A N 1
ATOM 733 C CA . SER A 1 91 ? 36.856 -38.049 5.054 1.00 49.84 91 SER A CA 1
ATOM 734 C C . SER A 1 91 ? 36.861 -39.576 5.260 1.00 49.84 91 SER A C 1
ATOM 736 O O . SER A 1 91 ? 37.408 -40.037 6.260 1.00 49.84 91 SER A O 1
ATOM 738 N N . ALA A 1 92 ? 36.288 -40.370 4.346 1.00 50.72 92 ALA A N 1
ATOM 739 C CA . ALA A 1 92 ? 36.155 -41.827 4.499 1.00 50.72 92 ALA A CA 1
ATOM 740 C C . ALA A 1 92 ? 37.083 -42.671 3.592 1.00 50.72 92 ALA A C 1
ATOM 742 O O . ALA A 1 92 ? 36.927 -43.888 3.532 1.00 50.72 92 ALA A O 1
ATOM 743 N N . ARG A 1 93 ? 38.050 -42.066 2.879 1.00 47.12 93 ARG A N 1
ATOM 744 C CA . ARG A 1 93 ? 38.916 -42.773 1.901 1.00 47.12 93 ARG A CA 1
ATOM 745 C C . ARG A 1 93 ? 40.417 -42.824 2.202 1.00 47.12 93 ARG A C 1
ATOM 747 O O . ARG A 1 93 ? 41.188 -43.146 1.307 1.00 47.12 93 ARG A O 1
ATOM 754 N N . PHE A 1 94 ? 40.840 -42.576 3.435 1.00 38.53 94 PHE A N 1
ATOM 755 C CA . PHE A 1 94 ? 42.21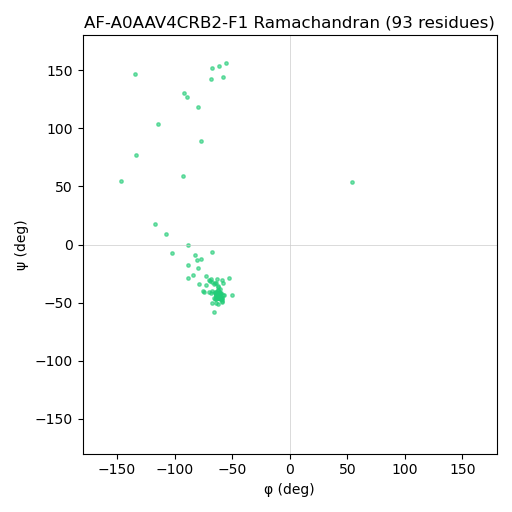3 -42.879 3.850 1.00 38.53 94 PHE A CA 1
ATOM 756 C C . PHE A 1 94 ? 42.197 -43.589 5.205 1.00 38.53 94 PHE A C 1
ATOM 758 O O . PHE A 1 94 ? 42.410 -42.987 6.253 1.00 38.53 94 PHE A O 1
ATOM 765 N N . THR A 1 95 ? 41.855 -44.876 5.154 1.00 45.56 95 THR A N 1
ATOM 766 C CA . THR A 1 95 ? 42.565 -45.902 5.933 1.00 45.56 95 THR A CA 1
ATOM 767 C C . THR A 1 95 ? 43.960 -46.090 5.366 1.00 45.56 95 THR A C 1
ATOM 769 O O . THR A 1 95 ? 44.047 -46.110 4.115 1.00 45.56 95 THR A O 1
#

Foldseek 3Di:
DDQDDPPPDDPVSVVVNVVVVVVVVVVVVVLVVLVVVDVCSVDCPDDPVVVVVVVVVSVVVVVVVVVVVVVVVVVVVVVVVVVCVVVVPPVPPDD

Secondary structure (DSSP, 8-state):
-PPPPSSS--HHHHHHHHHHHHHHHHHHHHHHHHHHH-GGGG---S-HHHHHHHHHHHHHHHHHHHHHHHHHHHHHHHHHHHHHHHHSSGGGS--

InterPro domains:
  IPR027806 Harbinger transposase-derived nuclease domain [PF13359] (5-63)

Organism: NCBI:txid259542

Sequence (95 aa):
MKPFARRQLTTQKRVFNYSLSRARRQIECTFGILSNTWRIMKSVDTDVLPAIDIVKAICVLHNFLLAKELNRIQVASDSDKDNWRTTGDTSARFT

pLDDT: mean 75.15, std 12.62, range [38.53, 92.44]

Radius of gyration: 24.69 Å; Cα contacts (8 Å, |Δi|>4): 13; chains: 1; bounding box: 64×62×38 Å

Mean predicted aligned error: 13.26 Å